Protein AF-A0A8D8AQ13-F1 (afdb_monomer)

pLDDT: mean 90.64, std 11.85, range [38.28, 98.12]

Nearest PDB structures (foldseek):
  4xbm-assembly2_B  TM=5.735E-01  e=4.507E-03  Homo sapiens
  5mwf-assembly5_E  TM=5.133E-01  e=6.148E-03  Homo sapiens
  7alt-assembly2_B  TM=6.343E-01  e=2.565E-02  Drosophila melanogaster
  5mvx-assembly1_A  TM=4.907E-01  e=6.542E-03  Homo sapiens
  7alt-assembly1_A  TM=6.259E-01  e=5.752E-02  Drosophila melanogaster

Organism: Culex pipiens (NCBI:txid7175)

Sequence (111 aa):
QECCEGFEKDSRGECRPVCEGGCVGGRCVAPNRCGCEEGFRLRGNRCVPVCDPDCIFGDCTGVGVCSCLPGYRNRTDTECEPVCDPPCKQGKCIAPNTCDCRHGFELAGNS

Secondary structure (DSSP, 8-state):
-PPPTTEEE-TTS-EEE--TT--BTSEEEETTEEE--TTEEEETTEEEE--SSPPBTEEEEETTEEEEPTTEEEEETTEEEE--SS--SSEEEEETTEEEE-TT-------

Mean predicted aligned error: 7.27 Å

Solvent-accessible surface area (backbone atoms only — not comparable to full-atom values): 6437 Å² total; per-residue (Å²): 139,82,60,60,93,52,34,44,66,46,101,85,66,49,69,39,44,41,36,84,92,46,36,47,76,40,39,54,75,36,56,68,32,72,40,50,55,92,57,37,41,78,57,89,53,30,38,41,48,41,37,84,67,65,39,40,62,29,45,54,78,33,64,56,34,44,44,48,37,92,51,33,38,81,73,47,68,40,35,32,40,46,41,37,84,76,64,54,89,65,36,46,57,78,36,56,68,36,61,52,46,50,94,90,54,77,81,82,76,81,126

Structure (mmCIF, N/CA/C/O backbone):
data_AF-A0A8D8AQ13-F1
#
_entry.id   AF-A0A8D8AQ13-F1
#
loop_
_atom_site.group_PDB
_atom_site.id
_atom_site.type_symbol
_atom_site.label_atom_id
_atom_site.label_alt_id
_atom_site.label_comp_id
_atom_site.label_asym_id
_atom_site.label_entity_id
_atom_site.label_seq_id
_atom_site.pdbx_PDB_ins_code
_atom_site.Cartn_x
_atom_site.Cartn_y
_atom_site.Cartn_z
_atom_site.occupancy
_atom_site.B_iso_or_equiv
_atom_site.auth_seq_id
_atom_site.auth_comp_id
_atom_site.auth_asym_id
_atom_site.auth_atom_id
_atom_site.pdbx_PDB_model_num
ATOM 1 N N . GLN A 1 1 ? -24.315 0.414 36.014 1.00 71.75 1 GLN A N 1
ATOM 2 C CA . GLN A 1 1 ? -23.595 1.320 35.096 1.00 71.75 1 GLN A CA 1
ATOM 3 C C . GLN A 1 1 ? -23.783 0.804 33.686 1.00 71.75 1 GLN A C 1
ATOM 5 O O . GLN A 1 1 ? -23.398 -0.334 33.424 1.00 71.75 1 GLN A O 1
ATOM 10 N N . GLU A 1 2 ? -24.454 1.584 32.852 1.00 87.50 2 GLU A N 1
ATOM 11 C CA . GLU A 1 2 ? -24.695 1.306 31.433 1.00 87.50 2 GLU A CA 1
ATOM 12 C C . GLU A 1 2 ? -23.687 2.106 30.598 1.00 87.50 2 GLU A C 1
ATOM 14 O O . GLU A 1 2 ? -23.198 3.138 31.065 1.00 87.50 2 GLU A O 1
ATOM 19 N N . CYS A 1 3 ? -23.314 1.598 29.424 1.00 93.88 3 CYS A N 1
ATOM 20 C CA . CYS A 1 3 ? -22.425 2.317 28.516 1.00 93.88 3 CYS A CA 1
ATOM 21 C C . CYS A 1 3 ? -23.218 3.325 27.681 1.00 93.88 3 CYS A C 1
ATOM 23 O O . CYS A 1 3 ? -24.381 3.093 27.371 1.00 93.88 3 CYS A O 1
ATOM 25 N N . CYS A 1 4 ? -22.583 4.439 27.315 1.00 94.50 4 CYS A N 1
ATOM 26 C CA . CYS A 1 4 ? -23.167 5.410 26.393 1.00 94.50 4 CYS A CA 1
ATOM 27 C C . CYS A 1 4 ? -23.380 4.799 24.997 1.00 94.50 4 CYS A C 1
ATOM 29 O O . CYS A 1 4 ? -22.767 3.789 24.650 1.00 94.50 4 CYS A O 1
ATOM 31 N N . GLU A 1 5 ? -24.199 5.454 24.175 1.00 94.12 5 GLU A N 1
ATOM 32 C CA . GLU A 1 5 ? -24.444 5.051 22.787 1.00 94.12 5 GLU A CA 1
ATOM 33 C C . GLU A 1 5 ? -23.135 4.852 22.001 1.00 94.12 5 GLU A C 1
ATOM 35 O O . GLU A 1 5 ? -22.226 5.686 22.050 1.00 94.12 5 GLU A O 1
ATOM 40 N N . GLY A 1 6 ? -23.034 3.726 21.288 1.00 93.94 6 GLY A N 1
ATOM 41 C CA . GLY A 1 6 ? -21.845 3.360 20.516 1.00 93.94 6 GLY A CA 1
ATOM 42 C C . GLY A 1 6 ? -20.695 2.766 21.338 1.00 93.94 6 GLY A C 1
ATOM 43 O O . GLY A 1 6 ? -19.597 2.597 20.804 1.00 93.94 6 GLY A O 1
ATOM 44 N N . PHE A 1 7 ? -20.918 2.448 22.617 1.00 96.31 7 PHE A N 1
ATOM 45 C CA . PHE A 1 7 ? -19.961 1.755 23.478 1.00 96.31 7 PHE A CA 1
ATOM 46 C C . PHE A 1 7 ? -20.544 0.447 24.016 1.00 96.31 7 PHE A C 1
ATOM 48 O O . PHE A 1 7 ? -21.707 0.381 24.406 1.00 96.31 7 PHE A O 1
ATOM 55 N N . GLU A 1 8 ? -19.699 -0.571 24.132 1.00 94.94 8 GLU A N 1
ATOM 56 C CA . GLU A 1 8 ? -20.045 -1.874 24.702 1.00 94.94 8 GLU A CA 1
ATOM 57 C C . GLU A 1 8 ? -19.075 -2.243 25.824 1.00 94.94 8 GLU A C 1
ATOM 59 O O . GLU A 1 8 ? -17.913 -1.829 25.826 1.00 94.94 8 GLU A O 1
ATOM 64 N N . LYS A 1 9 ? -19.551 -3.014 26.808 1.00 95.19 9 LYS A N 1
ATOM 65 C CA . LYS A 1 9 ? -18.684 -3.513 27.879 1.00 95.19 9 LYS A CA 1
ATOM 66 C C . LYS A 1 9 ? -17.781 -4.618 27.357 1.00 95.19 9 LYS A C 1
ATOM 68 O O . LYS A 1 9 ? -18.270 -5.621 26.845 1.00 95.19 9 LYS A O 1
ATOM 73 N N . ASP A 1 10 ? -16.480 -4.462 27.565 1.00 91.56 10 ASP A N 1
ATOM 74 C CA . ASP A 1 10 ? -15.522 -5.541 27.350 1.00 91.56 10 ASP A CA 1
ATOM 75 C C . ASP A 1 10 ? -15.580 -6.59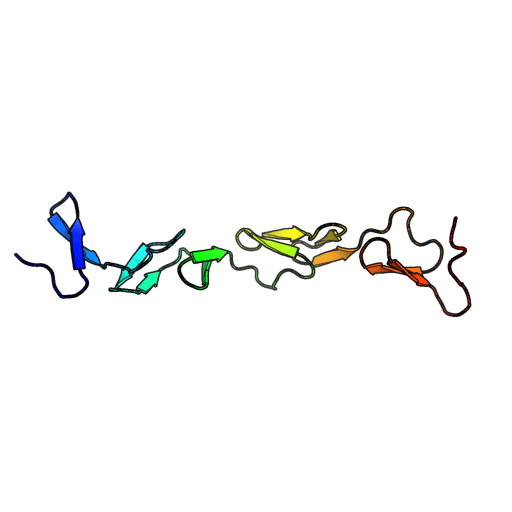1 28.480 1.00 91.56 10 ASP A C 1
ATOM 77 O O . ASP A 1 10 ? -16.342 -6.478 29.445 1.00 91.56 10 ASP A O 1
ATOM 81 N N . SER A 1 11 ? -14.752 -7.635 28.381 1.00 92.25 11 SER A N 1
ATOM 82 C CA . SER A 1 11 ? -14.670 -8.714 29.378 1.00 92.25 11 SER A CA 1
ATOM 83 C C . SER A 1 11 ? -14.227 -8.256 30.774 1.00 92.25 11 SER A C 1
ATOM 85 O O . SER A 1 11 ? -14.388 -9.004 31.737 1.00 92.25 11 SER A O 1
ATOM 87 N N . ARG A 1 12 ? -13.693 -7.036 30.907 1.00 93.94 12 ARG A N 1
ATOM 88 C CA . ARG A 1 12 ? -13.319 -6.410 32.185 1.00 93.94 12 ARG A CA 1
ATOM 89 C C . ARG A 1 12 ? -14.403 -5.460 32.699 1.00 93.94 12 ARG A C 1
ATOM 91 O O . ARG A 1 12 ? -14.240 -4.866 33.761 1.00 93.94 12 ARG A O 1
ATOM 98 N N . GLY A 1 13 ? -15.511 -5.327 31.970 1.00 92.56 13 GLY A N 1
ATOM 99 C CA . GLY A 1 13 ? -16.612 -4.432 32.301 1.00 92.56 13 GLY A CA 1
ATOM 100 C C . GLY A 1 13 ? -16.360 -2.969 31.931 1.00 92.56 13 GLY A C 1
ATOM 101 O O . GLY A 1 13 ? -17.148 -2.115 32.343 1.00 92.56 13 GLY A O 1
ATOM 102 N N . GLU A 1 14 ? -15.305 -2.666 31.168 1.00 94.44 14 GLU A N 1
ATOM 103 C CA . GLU A 1 14 ? -15.008 -1.310 30.701 1.00 94.44 14 GLU A CA 1
ATOM 104 C C . GLU A 1 14 ? -15.817 -0.986 29.439 1.00 94.44 14 GLU A C 1
ATOM 106 O O . GLU A 1 14 ? -15.873 -1.792 28.513 1.00 94.44 14 GLU A O 1
ATOM 111 N N . CYS A 1 15 ? -16.400 0.213 29.361 1.00 95.25 15 CYS A N 1
ATOM 112 C CA . CYS A 1 15 ? -17.076 0.673 28.147 1.00 95.25 15 CYS A CA 1
ATOM 113 C C . CYS A 1 15 ? -16.046 1.029 27.066 1.00 95.25 15 CYS A C 1
ATOM 115 O O . CYS A 1 15 ? -15.312 2.014 27.193 1.00 95.25 15 CYS A O 1
ATOM 117 N N . ARG A 1 16 ? -15.995 0.238 25.994 1.00 95.38 16 ARG A N 1
ATOM 118 C CA . ARG A 1 16 ? -15.115 0.430 24.834 1.00 95.38 16 ARG A CA 1
ATOM 119 C C . ARG A 1 16 ? -15.939 0.881 23.624 1.00 95.38 16 ARG A C 1
ATOM 121 O O . ARG A 1 16 ? -17.062 0.413 23.464 1.00 95.38 16 ARG A O 1
ATOM 128 N N . PRO A 1 17 ? -15.415 1.784 22.777 1.00 96.56 17 PRO A N 1
ATOM 129 C CA . PRO A 1 17 ? -16.121 2.213 21.576 1.00 96.56 17 PRO A CA 1
ATOM 130 C C . PRO A 1 17 ? -16.258 1.058 20.579 1.00 96.56 17 PRO A C 1
ATOM 132 O O . PRO A 1 17 ? -15.320 0.280 20.392 1.00 96.56 17 PRO A O 1
ATOM 135 N N . VAL A 1 18 ? -17.402 0.998 19.907 1.00 95.88 18 VAL A N 1
ATOM 136 C CA . VAL A 1 18 ? -17.717 0.009 18.873 1.00 95.88 18 VAL A CA 1
ATOM 137 C C . VAL A 1 18 ? -17.469 0.611 17.492 1.00 95.88 18 VAL A C 1
ATOM 139 O O . VAL A 1 18 ? -17.819 1.764 17.248 1.00 95.88 18 VAL A O 1
ATOM 142 N N . CYS A 1 19 ? -16.879 -0.160 16.577 1.00 95.31 19 CYS A N 1
ATOM 143 C CA . CYS A 1 19 ? -16.821 0.193 15.158 1.00 95.31 19 CYS A CA 1
ATOM 144 C C . CYS A 1 19 ? -17.473 -0.906 14.331 1.00 95.31 19 CYS A C 1
ATOM 146 O O . CYS A 1 19 ? -16.998 -2.046 14.321 1.00 95.31 19 CYS A O 1
ATOM 148 N N . GLU A 1 20 ? -18.526 -0.553 13.605 1.00 91.81 20 GLU A N 1
ATOM 149 C CA . GLU A 1 20 ? -19.168 -1.444 12.647 1.00 91.81 20 GLU A CA 1
ATOM 150 C C . GLU A 1 20 ? -18.173 -1.849 11.551 1.00 91.81 20 GLU A C 1
ATOM 152 O O . GLU A 1 20 ? -17.470 -1.020 10.975 1.00 91.81 20 GLU A O 1
ATOM 157 N N . GLY A 1 21 ? -18.052 -3.154 11.300 1.00 89.81 21 GLY A N 1
ATOM 158 C CA . GLY A 1 21 ? -17.053 -3.695 10.370 1.00 89.81 21 GLY A CA 1
ATOM 159 C C . GLY A 1 21 ? -15.611 -3.728 10.905 1.00 89.81 21 GLY A C 1
ATOM 160 O O . GLY A 1 21 ? -14.716 -4.179 10.186 1.00 89.81 21 GLY A O 1
ATOM 161 N N . GLY A 1 22 ? -15.380 -3.306 12.155 1.00 93.62 22 GLY A N 1
ATOM 162 C CA . GLY A 1 22 ? -14.085 -3.359 12.839 1.00 93.62 22 GLY A CA 1
ATOM 163 C C . GLY A 1 22 ? -13.014 -2.420 12.268 1.00 93.62 22 GLY A C 1
ATOM 164 O O . GLY A 1 22 ? -13.238 -1.705 11.299 1.00 93.62 22 GLY A O 1
ATOM 165 N N . CYS A 1 23 ? -11.823 -2.435 12.873 1.00 95.81 23 CYS A N 1
ATOM 166 C CA . CYS A 1 23 ? -10.653 -1.671 12.421 1.00 95.81 23 CYS A CA 1
ATOM 167 C C . CYS A 1 23 ? -9.486 -2.625 12.147 1.00 95.81 23 CYS A C 1
ATOM 169 O O . CYS A 1 23 ? -8.806 -3.070 13.071 1.00 95.81 23 CYS A O 1
ATOM 171 N N . VAL A 1 24 ? -9.240 -2.964 10.885 1.00 95.94 24 VAL A N 1
ATOM 172 C CA . VAL A 1 24 ? -8.183 -3.914 10.524 1.00 95.94 24 VAL A CA 1
ATOM 173 C C . VAL A 1 24 ? -6.814 -3.249 10.651 1.00 95.94 24 VAL A C 1
ATOM 175 O O . VAL A 1 24 ? -6.521 -2.290 9.940 1.00 95.94 24 VAL A O 1
ATOM 178 N N . GLY A 1 25 ? -5.963 -3.766 11.540 1.00 94.81 25 GLY A N 1
ATOM 179 C CA . GLY A 1 25 ? -4.646 -3.177 11.819 1.00 94.81 25 GLY A CA 1
ATOM 180 C C . GLY A 1 25 ? -4.710 -1.866 12.611 1.00 94.81 25 GLY A C 1
ATOM 181 O O . GLY A 1 25 ? -3.755 -1.099 12.598 1.00 94.81 25 GLY A O 1
ATOM 182 N N . GLY A 1 26 ? -5.837 -1.584 13.268 1.00 95.62 26 GLY A N 1
ATOM 183 C CA . GLY A 1 26 ? -6.021 -0.400 14.103 1.00 95.62 26 GLY A CA 1
ATOM 184 C C . GLY A 1 26 ? -6.931 -0.685 15.291 1.00 95.62 26 GLY A C 1
ATOM 185 O O . GLY A 1 26 ? -7.239 -1.836 15.599 1.00 95.62 26 GLY A O 1
ATOM 186 N N . ARG A 1 27 ? -7.392 0.374 15.960 1.00 95.44 27 ARG A N 1
ATOM 187 C CA . ARG A 1 27 ? -8.316 0.274 17.103 1.00 95.44 27 ARG A CA 1
ATOM 188 C C . ARG A 1 27 ? -9.443 1.291 17.014 1.00 95.44 27 ARG A C 1
ATOM 190 O O . ARG A 1 27 ? -9.250 2.377 16.475 1.00 95.44 27 ARG A O 1
ATOM 197 N N . CYS A 1 28 ? -10.588 0.981 17.609 1.00 95.88 28 CYS A N 1
ATOM 198 C CA . CYS A 1 28 ? -11.648 1.966 17.803 1.00 95.88 28 CYS A CA 1
ATOM 199 C C . CYS A 1 28 ? -11.199 3.019 18.817 1.00 95.88 28 CYS A C 1
ATOM 201 O O . CYS A 1 28 ? -10.879 2.693 19.961 1.00 95.88 28 CYS A O 1
ATOM 203 N N . VAL A 1 29 ? -11.153 4.281 18.392 1.00 95.25 29 VAL A N 1
ATOM 204 C CA . VAL A 1 29 ? -10.812 5.424 19.260 1.00 95.25 29 VAL A CA 1
ATOM 205 C C . VAL A 1 29 ? -12.041 6.249 19.635 1.00 95.25 29 VAL A C 1
ATOM 207 O O . VAL A 1 29 ? -12.000 7.006 20.599 1.00 95.25 29 VAL A O 1
ATOM 210 N N . ALA A 1 30 ? -13.131 6.090 18.886 1.00 95.25 30 ALA A N 1
ATOM 211 C CA . ALA A 1 30 ? -14.472 6.571 19.197 1.00 95.25 30 ALA A CA 1
ATOM 212 C C . ALA A 1 30 ? -15.492 5.690 18.443 1.00 95.25 30 ALA A C 1
ATOM 214 O O . ALA A 1 30 ? -15.069 4.927 17.565 1.00 95.25 30 ALA A O 1
ATOM 215 N N . PRO A 1 31 ? -16.799 5.764 18.760 1.00 95.44 31 PRO A N 1
ATOM 216 C CA . PRO A 1 31 ? -17.819 5.027 18.021 1.00 95.44 31 PRO A CA 1
ATOM 217 C C . PRO A 1 31 ? -17.680 5.246 16.512 1.00 95.44 31 PRO A C 1
ATOM 219 O O . PRO A 1 31 ? -17.583 6.386 16.054 1.00 95.44 31 PRO A O 1
ATOM 222 N N . ASN A 1 32 ? -17.598 4.151 15.757 1.00 94.25 32 ASN A N 1
ATOM 223 C CA . ASN A 1 32 ? -17.410 4.129 14.304 1.00 94.25 32 ASN A CA 1
ATOM 224 C C . ASN A 1 32 ? -16.199 4.927 13.783 1.00 94.25 32 ASN A C 1
ATOM 226 O O . ASN A 1 32 ? -16.159 5.333 12.622 1.00 94.25 32 ASN A O 1
ATOM 230 N N . ARG A 1 33 ? -15.172 5.127 14.619 1.00 95.06 33 ARG A N 1
ATOM 231 C CA . ARG A 1 33 ? -13.942 5.835 14.250 1.00 95.06 33 ARG A CA 1
ATOM 232 C C . ARG A 1 33 ? -12.707 5.018 14.610 1.00 95.06 33 ARG A C 1
ATOM 234 O O . ARG A 1 33 ? -12.358 4.857 15.783 1.00 95.06 33 ARG A O 1
ATOM 241 N N . CYS A 1 34 ? -12.002 4.576 13.574 1.00 96.31 34 CYS A N 1
ATOM 242 C CA . CYS A 1 34 ? -10.723 3.892 13.701 1.00 96.31 34 CYS A CA 1
ATOM 243 C C . CYS A 1 34 ? -9.569 4.877 13.921 1.00 96.31 34 CYS A C 1
ATOM 245 O O . CYS A 1 34 ? -9.506 5.942 13.307 1.00 96.31 34 CYS A O 1
ATOM 247 N N . GLY A 1 35 ? -8.635 4.491 14.783 1.00 96.44 35 GLY A N 1
ATOM 248 C CA . GLY A 1 35 ? -7.315 5.089 14.915 1.00 96.44 35 GLY A CA 1
ATOM 249 C C . GLY A 1 35 ? -6.247 4.100 14.461 1.00 96.44 35 GLY A C 1
ATOM 250 O O . GLY A 1 35 ? -6.323 2.912 14.786 1.00 96.44 35 GLY A O 1
ATOM 251 N N . CYS A 1 36 ? -5.267 4.614 13.724 1.00 97.50 36 CYS A N 1
ATOM 252 C CA . CYS A 1 36 ? -4.097 3.875 13.264 1.00 97.50 36 CYS A CA 1
ATOM 253 C C . CYS A 1 36 ? -2.867 4.248 14.094 1.00 97.50 36 CYS A C 1
ATOM 255 O O . CYS A 1 36 ? -2.839 5.304 14.729 1.00 97.50 36 CYS A O 1
ATOM 257 N N . GLU A 1 37 ? -1.875 3.363 14.102 1.00 95.88 37 GLU A N 1
ATOM 258 C CA . GLU A 1 37 ? -0.568 3.644 14.696 1.00 95.88 37 GLU A CA 1
ATOM 259 C C . GLU A 1 37 ? 0.210 4.682 13.874 1.00 95.88 37 GLU A C 1
ATOM 261 O O . GLU A 1 37 ? -0.152 5.009 12.740 1.00 95.88 37 GLU A O 1
ATOM 266 N N . GLU A 1 38 ? 1.275 5.224 14.462 1.00 95.69 38 GLU A N 1
ATOM 267 C CA . GLU A 1 38 ? 2.155 6.169 13.778 1.00 95.69 38 GLU A CA 1
ATOM 268 C C . GLU A 1 38 ? 2.758 5.537 12.513 1.00 95.69 38 GLU A C 1
ATOM 270 O O . GLU A 1 38 ? 3.140 4.369 12.505 1.00 95.69 38 GLU A O 1
ATOM 275 N N . GLY A 1 39 ? 2.801 6.300 11.419 1.00 95.81 39 GLY A N 1
ATOM 276 C CA . GLY A 1 39 ? 3.220 5.794 10.109 1.00 95.81 39 GLY A CA 1
ATOM 277 C C . GLY A 1 39 ? 2.135 5.029 9.340 1.00 95.81 39 GLY A C 1
ATOM 278 O O . GLY A 1 39 ? 2.396 4.584 8.226 1.00 95.81 39 GLY A O 1
ATOM 279 N N . PHE A 1 40 ? 0.913 4.903 9.871 1.00 97.38 40 PHE A N 1
ATOM 280 C CA . PHE A 1 40 ? -0.225 4.291 9.179 1.00 97.38 40 PHE A CA 1
ATOM 281 C C . PHE A 1 40 ? -1.370 5.287 8.978 1.00 97.38 40 PHE A C 1
ATOM 283 O O . PHE A 1 40 ? -1.625 6.165 9.802 1.00 97.38 40 PHE A O 1
ATOM 290 N N . ARG A 1 41 ? -2.120 5.113 7.888 1.00 95.19 41 ARG A N 1
ATOM 291 C CA . ARG A 1 41 ? -3.329 5.889 7.585 1.00 95.19 41 ARG A CA 1
ATOM 292 C C . ARG A 1 41 ? -4.534 4.986 7.387 1.00 95.19 41 ARG A C 1
ATOM 294 O O . ARG A 1 41 ? -4.410 3.851 6.935 1.00 95.19 41 ARG A O 1
ATOM 301 N N . LEU A 1 42 ? -5.716 5.510 7.688 1.00 94.81 42 LEU A N 1
ATOM 302 C CA . LEU A 1 42 ? -6.963 4.786 7.483 1.00 94.81 42 LEU A CA 1
ATOM 303 C C . LEU A 1 42 ? -7.351 4.799 5.996 1.00 94.81 42 LEU A C 1
ATOM 305 O O . LEU A 1 42 ? -7.475 5.861 5.387 1.00 94.81 42 LEU A O 1
ATOM 309 N N . ARG A 1 43 ? -7.579 3.618 5.419 1.00 93.81 43 ARG A N 1
ATOM 310 C CA . ARG A 1 43 ? -8.141 3.414 4.079 1.00 93.81 43 ARG A CA 1
ATOM 311 C C . ARG A 1 43 ? -9.328 2.457 4.193 1.00 93.81 43 ARG A C 1
ATOM 313 O O . ARG A 1 43 ? -9.154 1.250 4.352 1.00 93.81 43 ARG A O 1
ATOM 320 N N . GLY A 1 44 ? -10.543 3.004 4.146 1.00 91.94 44 GLY A N 1
ATOM 321 C CA . GLY A 1 44 ? -11.756 2.259 4.498 1.00 91.94 44 GLY A CA 1
ATOM 322 C C . GLY A 1 44 ? -11.769 1.941 5.993 1.00 91.94 44 GLY A C 1
ATOM 323 O O . GLY A 1 44 ? -11.688 2.851 6.811 1.00 91.94 44 GLY A O 1
ATOM 324 N N . ASN A 1 45 ? -11.811 0.659 6.349 1.00 91.69 45 ASN A N 1
ATOM 325 C CA . ASN A 1 45 ? -11.713 0.184 7.732 1.00 91.69 45 ASN A CA 1
ATOM 326 C C . ASN A 1 45 ? -10.325 -0.386 8.083 1.00 91.69 45 ASN A C 1
ATOM 328 O O . ASN A 1 45 ? -10.168 -1.027 9.119 1.00 91.69 45 ASN A O 1
ATOM 332 N N . ARG A 1 46 ? -9.321 -0.202 7.215 1.00 94.88 46 ARG A N 1
ATOM 333 C CA . ARG A 1 46 ? -7.979 -0.771 7.375 1.00 94.88 46 ARG A CA 1
ATOM 334 C C . ARG A 1 46 ? -6.929 0.316 7.546 1.00 94.88 46 ARG A C 1
ATOM 336 O O . ARG A 1 46 ? -6.884 1.264 6.767 1.00 94.88 46 ARG A O 1
ATOM 343 N N . CYS A 1 47 ? -6.044 0.136 8.512 1.00 96.62 47 CYS A N 1
ATOM 344 C CA . CYS A 1 47 ? -4.821 0.914 8.618 1.00 96.62 47 CYS A CA 1
ATOM 345 C C . CYS A 1 47 ? -3.785 0.364 7.635 1.00 96.62 47 CYS A C 1
ATOM 347 O O . CYS A 1 47 ? -3.425 -0.812 7.689 1.00 96.62 47 CYS A O 1
ATOM 349 N N . VAL A 1 48 ? -3.352 1.206 6.702 1.00 95.94 48 VAL A N 1
ATOM 350 C CA . VAL A 1 48 ? -2.339 0.888 5.687 1.00 95.94 48 VAL A CA 1
ATOM 351 C C . VAL A 1 48 ? -1.086 1.726 5.940 1.00 95.94 48 VAL A C 1
ATOM 353 O O . VAL A 1 48 ? -1.225 2.860 6.408 1.00 95.94 48 VAL A O 1
ATOM 356 N N . PRO A 1 49 ? 0.121 1.197 5.676 1.00 96.62 49 PRO A N 1
ATOM 357 C CA . PRO A 1 49 ? 1.351 1.949 5.886 1.00 96.62 49 PRO A CA 1
ATOM 358 C C . PRO A 1 49 ? 1.388 3.195 4.997 1.00 96.62 49 PRO A C 1
ATOM 360 O O . PRO A 1 49 ? 0.769 3.252 3.928 1.00 96.62 49 PRO A O 1
ATOM 363 N N . VAL A 1 50 ? 2.106 4.205 5.467 1.00 95.94 50 VAL A N 1
ATOM 364 C CA . VAL A 1 50 ? 2.385 5.436 4.736 1.00 95.94 50 VAL A CA 1
ATOM 365 C C . VAL A 1 50 ? 3.808 5.362 4.193 1.00 95.94 50 VAL A C 1
ATOM 367 O O . VAL A 1 50 ? 4.747 5.039 4.919 1.00 95.94 50 VAL A O 1
ATOM 370 N N . CYS A 1 51 ? 3.949 5.677 2.912 1.00 94.81 51 CYS A N 1
ATOM 371 C CA . CYS A 1 51 ? 5.224 5.907 2.256 1.00 94.81 51 CYS A CA 1
ATOM 372 C C . CYS A 1 51 ? 5.234 7.371 1.816 1.00 94.81 51 CYS A C 1
ATOM 374 O O . CYS A 1 51 ? 4.261 7.828 1.218 1.00 94.81 51 CYS A O 1
ATOM 376 N N . ASP A 1 52 ? 6.287 8.100 2.175 1.00 92.50 52 ASP A N 1
ATOM 377 C CA . ASP A 1 52 ? 6.482 9.492 1.780 1.00 92.50 52 ASP A CA 1
ATOM 378 C C . ASP A 1 52 ? 7.927 9.670 1.276 1.00 92.50 52 ASP A C 1
ATOM 380 O O . ASP A 1 52 ? 8.863 9.552 2.073 1.00 92.50 52 ASP A O 1
ATOM 384 N N . PRO A 1 53 ? 8.140 9.884 -0.036 1.00 92.50 53 PRO A N 1
ATOM 385 C CA . PRO A 1 53 ? 7.116 9.979 -1.083 1.00 92.50 53 PRO A CA 1
ATOM 386 C C . PRO A 1 53 ? 6.393 8.643 -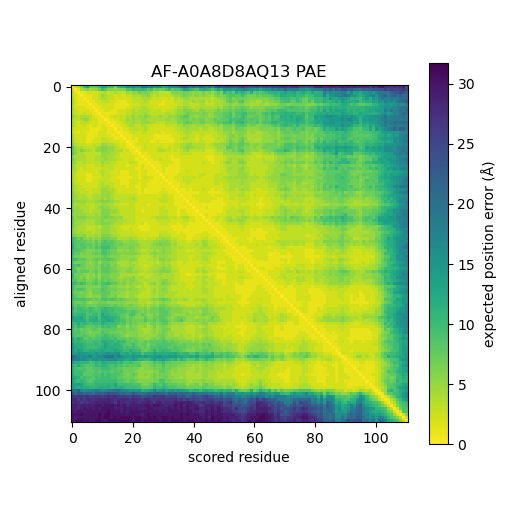1.354 1.00 92.50 53 PRO A C 1
ATOM 388 O O . PRO A 1 53 ? 6.865 7.570 -0.969 1.00 92.50 53 PRO A O 1
ATOM 391 N N . ASP A 1 54 ? 5.247 8.711 -2.041 1.00 94.00 54 ASP A N 1
ATOM 392 C CA . ASP A 1 54 ? 4.519 7.524 -2.507 1.00 94.00 54 ASP A CA 1
ATOM 393 C C . ASP A 1 54 ? 5.410 6.633 -3.401 1.00 94.00 54 ASP A C 1
ATOM 395 O O . ASP A 1 54 ? 6.236 7.123 -4.175 1.00 94.00 54 ASP A O 1
ATOM 399 N N . CYS A 1 55 ? 5.204 5.314 -3.330 1.00 95.75 55 CYS A N 1
ATOM 400 C CA . CYS A 1 55 ? 5.947 4.338 -4.126 1.00 95.75 55 CYS A CA 1
ATOM 401 C C . CYS A 1 55 ? 5.644 4.475 -5.629 1.00 95.75 55 CYS A C 1
ATOM 403 O O . CYS A 1 55 ? 4.506 4.286 -6.066 1.00 95.75 55 CYS A O 1
ATOM 405 N N . ILE A 1 56 ? 6.667 4.723 -6.445 1.00 96.50 56 ILE A N 1
ATOM 406 C CA . ILE A 1 56 ? 6.542 4.779 -7.907 1.00 96.50 56 ILE A CA 1
ATOM 407 C C . ILE A 1 56 ? 6.753 3.371 -8.481 1.00 96.50 56 ILE A C 1
ATOM 409 O O . ILE A 1 56 ? 7.820 2.783 -8.311 1.00 96.50 56 ILE A O 1
ATOM 413 N N . PHE A 1 57 ? 5.740 2.836 -9.174 1.00 97.19 57 PHE A N 1
ATOM 414 C CA . PHE A 1 57 ? 5.699 1.452 -9.688 1.00 97.19 57 PHE A CA 1
ATOM 415 C C . PHE A 1 57 ? 5.935 0.373 -8.613 1.00 97.19 57 PHE A C 1
ATOM 417 O O . PHE A 1 57 ? 6.521 -0.682 -8.873 1.00 97.19 57 PHE A O 1
ATOM 424 N N . GLY A 1 58 ? 5.443 0.630 -7.404 1.00 96.81 58 GLY A N 1
ATOM 425 C CA . GLY A 1 58 ? 5.475 -0.302 -6.286 1.00 96.81 58 GLY A CA 1
ATOM 426 C C . GLY A 1 58 ? 4.302 -0.090 -5.337 1.00 96.81 58 GLY A C 1
ATOM 427 O O . GLY A 1 58 ? 3.606 0.922 -5.402 1.00 96.81 58 GLY A O 1
ATOM 428 N N . ASP A 1 59 ? 4.108 -1.048 -4.442 1.00 96.06 59 ASP A N 1
ATOM 429 C CA . ASP A 1 59 ? 3.150 -0.983 -3.348 1.00 96.06 59 ASP A CA 1
ATOM 430 C C . ASP A 1 59 ? 3.861 -0.642 -2.037 1.00 96.06 59 ASP A C 1
ATOM 432 O O . ASP A 1 59 ? 4.928 -1.176 -1.727 1.00 96.06 59 ASP A O 1
ATOM 436 N N . CYS A 1 60 ? 3.243 0.220 -1.230 1.00 95.56 60 CYS A N 1
ATOM 437 C CA . CYS A 1 60 ? 3.712 0.504 0.123 1.00 95.56 60 CYS A CA 1
ATOM 438 C C . CYS A 1 60 ? 3.361 -0.683 1.031 1.00 95.56 60 CYS A C 1
ATOM 440 O O . CYS A 1 60 ? 2.207 -0.854 1.434 1.00 95.56 60 CYS A O 1
ATOM 442 N N . THR A 1 61 ? 4.344 -1.538 1.316 1.00 93.75 61 THR A N 1
ATOM 443 C CA . THR A 1 61 ? 4.163 -2.767 2.113 1.00 93.75 61 THR A CA 1
ATOM 444 C C . THR A 1 61 ? 4.595 -2.607 3.568 1.00 93.75 61 THR A C 1
ATOM 446 O O . THR A 1 61 ? 4.254 -3.436 4.408 1.00 93.75 61 THR A O 1
ATOM 449 N N . GLY A 1 62 ? 5.314 -1.530 3.878 1.00 92.12 62 GLY A N 1
ATOM 450 C CA . GLY A 1 62 ? 5.689 -1.117 5.227 1.00 92.12 62 GLY A CA 1
ATOM 451 C C . GLY A 1 62 ? 5.884 0.396 5.275 1.00 92.12 62 GLY A C 1
ATOM 452 O O . GLY A 1 62 ? 5.884 1.048 4.235 1.00 92.12 62 GLY A O 1
ATOM 453 N N . VAL A 1 63 ? 6.020 0.967 6.472 1.00 93.19 63 VAL A N 1
ATOM 454 C CA . VAL A 1 63 ? 6.229 2.417 6.628 1.00 93.19 63 VAL A CA 1
ATOM 455 C C . VAL A 1 63 ? 7.526 2.816 5.924 1.00 93.19 63 VAL A C 1
ATOM 457 O O . VAL A 1 63 ? 8.595 2.351 6.310 1.00 93.19 63 VAL A O 1
ATOM 460 N N . GLY A 1 64 ? 7.418 3.622 4.866 1.00 90.44 64 GLY A N 1
ATOM 461 C CA . GLY A 1 64 ? 8.551 3.993 4.009 1.00 90.44 64 GLY A CA 1
ATOM 462 C C . GLY A 1 64 ? 9.189 2.839 3.220 1.00 90.44 64 GLY A C 1
ATOM 463 O O . GLY A 1 64 ? 10.281 3.015 2.691 1.00 90.44 64 GLY A O 1
ATOM 464 N N . VAL A 1 65 ? 8.548 1.665 3.141 1.00 91.06 65 VAL A N 1
ATOM 465 C CA . VAL A 1 65 ? 9.082 0.480 2.450 1.00 91.06 65 VAL A CA 1
ATOM 466 C C . VAL A 1 65 ? 8.213 0.133 1.247 1.00 91.06 65 VAL A C 1
ATOM 468 O O . VAL A 1 65 ? 7.054 -0.270 1.404 1.00 91.06 65 VAL A O 1
ATOM 471 N N . CYS A 1 66 ? 8.807 0.213 0.056 1.00 94.88 66 CYS A N 1
ATOM 472 C CA . CYS A 1 66 ? 8.151 -0.126 -1.201 1.00 94.88 66 CYS A CA 1
ATOM 473 C C . CYS A 1 66 ? 8.532 -1.525 -1.699 1.00 94.88 66 CYS A C 1
ATOM 475 O O . CYS A 1 66 ? 9.708 -1.885 -1.789 1.00 94.88 66 CYS A O 1
ATOM 477 N N . SER A 1 67 ? 7.523 -2.299 -2.090 1.00 96.31 67 SER A N 1
ATOM 478 C CA . SER A 1 67 ? 7.688 -3.541 -2.841 1.00 96.31 67 SER A CA 1
ATOM 479 C C . SER A 1 67 ? 7.365 -3.279 -4.307 1.00 96.31 67 SER A C 1
ATOM 481 O O . SER A 1 67 ? 6.284 -2.790 -4.625 1.00 96.31 67 SER A O 1
ATOM 483 N N . CYS A 1 68 ? 8.305 -3.554 -5.210 1.00 97.56 68 CYS A N 1
ATOM 484 C CA . CYS A 1 68 ? 8.118 -3.261 -6.628 1.00 97.56 68 CYS A CA 1
ATOM 485 C C . CYS A 1 68 ? 7.074 -4.171 -7.278 1.00 97.56 68 CYS A C 1
ATOM 487 O O . CYS A 1 68 ? 6.992 -5.362 -6.970 1.00 97.56 68 CYS A O 1
ATOM 489 N N . LEU A 1 69 ? 6.310 -3.611 -8.219 1.00 97.75 69 LEU A N 1
ATOM 490 C CA . LEU A 1 69 ? 5.347 -4.372 -9.011 1.00 97.75 69 LEU A CA 1
ATOM 491 C C . LEU A 1 69 ? 6.047 -5.471 -9.837 1.00 97.75 69 LEU A C 1
ATOM 493 O O . LEU A 1 69 ? 7.238 -5.359 -10.144 1.00 97.75 69 LEU A O 1
ATOM 497 N N . PRO A 1 70 ? 5.325 -6.527 -10.259 1.00 97.56 70 PRO A N 1
ATOM 498 C CA . PRO A 1 70 ? 5.894 -7.567 -11.110 1.00 97.56 70 PRO A CA 1
ATOM 499 C C . PRO A 1 70 ? 6.551 -6.997 -12.374 1.00 97.56 70 PRO A C 1
ATOM 501 O O . PRO A 1 70 ? 5.958 -6.191 -13.090 1.00 97.56 70 PRO A O 1
ATOM 504 N N . GLY A 1 71 ? 7.783 -7.429 -12.653 1.00 97.38 71 GLY A N 1
ATOM 505 C CA . GLY A 1 71 ? 8.573 -6.920 -13.777 1.00 97.38 71 GLY A CA 1
ATOM 506 C C . GLY A 1 71 ? 9.292 -5.596 -13.503 1.00 97.38 71 GLY A C 1
ATOM 507 O O . GLY A 1 71 ? 9.926 -5.066 -14.411 1.00 97.38 71 GLY A O 1
ATOM 508 N N . TYR A 1 72 ? 9.235 -5.077 -12.276 1.00 98.12 72 TYR A N 1
ATOM 509 C CA . TYR A 1 72 ? 10.016 -3.932 -11.819 1.00 98.12 72 TYR A CA 1
ATOM 510 C C . TYR A 1 72 ? 11.017 -4.358 -10.741 1.00 98.12 72 TYR A C 1
ATOM 512 O O . TYR A 1 72 ? 10.842 -5.373 -10.064 1.00 98.12 72 TYR A O 1
ATOM 520 N N . ARG A 1 73 ? 12.078 -3.570 -10.565 1.00 96.00 73 ARG A N 1
ATOM 521 C CA . ARG A 1 73 ? 13.076 -3.745 -9.502 1.00 96.00 73 ARG A CA 1
ATOM 522 C C . ARG A 1 73 ? 13.357 -2.428 -8.801 1.00 96.00 73 ARG A C 1
ATOM 524 O O . ARG A 1 73 ? 13.125 -1.361 -9.361 1.00 96.00 73 ARG A O 1
ATOM 531 N N . ASN A 1 74 ? 13.884 -2.517 -7.587 1.00 95.19 74 ASN A N 1
ATOM 532 C CA . ASN A 1 74 ? 14.171 -1.344 -6.778 1.00 95.19 74 ASN A CA 1
ATOM 533 C C . ASN A 1 74 ? 15.274 -0.495 -7.436 1.00 95.19 74 ASN A C 1
ATOM 535 O O . ASN A 1 74 ? 16.346 -1.010 -7.765 1.00 95.19 74 ASN A O 1
ATOM 539 N N . ARG A 1 75 ? 14.977 0.787 -7.656 1.00 94.00 75 ARG A N 1
ATOM 540 C CA . ARG A 1 75 ? 15.931 1.816 -8.088 1.00 94.00 75 ARG A CA 1
ATOM 541 C C . ARG A 1 75 ? 16.339 2.684 -6.896 1.00 94.00 75 ARG A C 1
ATOM 543 O O . ARG A 1 75 ? 17.512 3.025 -6.763 1.00 94.00 75 ARG A O 1
ATOM 550 N N . THR A 1 76 ? 15.370 3.032 -6.054 1.00 90.38 76 THR A N 1
ATOM 551 C CA . THR A 1 76 ? 15.534 3.687 -4.750 1.00 90.38 76 THR A CA 1
ATOM 552 C C . THR A 1 76 ? 14.519 3.098 -3.766 1.00 90.38 76 THR A C 1
ATOM 554 O O . THR A 1 76 ? 13.616 2.366 -4.172 1.00 90.38 76 THR A O 1
ATOM 557 N N . ASP A 1 77 ? 14.590 3.473 -2.487 1.00 86.12 77 ASP A N 1
ATOM 558 C CA . ASP A 1 77 ? 13.637 3.011 -1.464 1.00 86.12 77 ASP A CA 1
ATOM 559 C C . ASP A 1 77 ? 12.161 3.255 -1.838 1.00 86.12 77 ASP A C 1
ATOM 561 O O . ASP A 1 77 ? 11.291 2.495 -1.413 1.00 86.12 77 ASP A O 1
ATOM 565 N N . THR A 1 78 ? 11.882 4.267 -2.671 1.00 89.00 78 THR A N 1
ATOM 566 C CA . THR A 1 78 ? 10.528 4.656 -3.101 1.00 89.00 78 THR A CA 1
ATOM 567 C C . THR A 1 78 ? 10.288 4.616 -4.609 1.00 89.00 78 THR A C 1
ATOM 569 O O . THR A 1 78 ? 9.180 4.901 -5.064 1.00 89.00 78 THR A O 1
ATOM 572 N N . GLU A 1 79 ? 11.280 4.227 -5.408 1.00 93.38 79 GLU A N 1
ATOM 573 C CA . GLU A 1 79 ? 11.169 4.183 -6.865 1.00 93.38 79 GLU A CA 1
ATOM 574 C C . GLU A 1 79 ? 11.583 2.820 -7.410 1.00 93.38 79 GLU A C 1
ATOM 576 O O . GLU A 1 79 ? 12.673 2.314 -7.134 1.00 93.38 79 GLU A O 1
ATOM 581 N N . CYS A 1 80 ? 10.724 2.252 -8.249 1.00 96.69 80 CYS A N 1
ATOM 582 C CA . CYS A 1 80 ? 10.989 1.020 -8.967 1.00 96.69 80 CYS A CA 1
ATOM 583 C C . CYS A 1 80 ? 11.158 1.294 -10.465 1.00 96.69 80 CYS A C 1
ATOM 585 O O . CYS A 1 80 ? 10.375 2.021 -11.076 1.00 96.69 80 CYS A O 1
ATOM 587 N N . GLU A 1 81 ? 12.170 0.683 -11.078 1.00 96.62 81 GLU A N 1
ATOM 588 C CA . GLU A 1 81 ? 12.418 0.763 -12.519 1.00 96.62 81 GLU A CA 1
ATOM 589 C C . GLU A 1 81 ? 12.004 -0.535 -13.230 1.00 96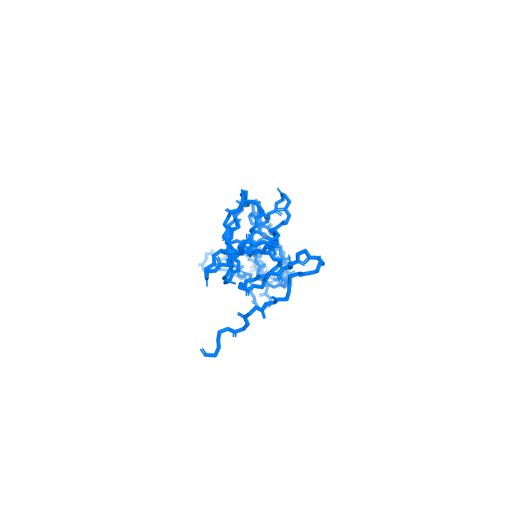.62 81 GLU A C 1
ATOM 591 O O . GLU A 1 81 ? 12.129 -1.618 -12.648 1.00 96.62 81 GLU A O 1
ATOM 596 N N . PRO A 1 82 ? 11.498 -0.464 -14.476 1.00 97.81 82 PRO A N 1
ATOM 597 C CA . PRO A 1 82 ? 11.108 -1.651 -15.227 1.00 97.81 82 PRO A CA 1
ATOM 598 C C . PRO A 1 82 ? 12.323 -2.513 -15.588 1.00 97.81 82 PRO A C 1
ATOM 600 O O . PRO A 1 82 ? 13.412 -2.012 -15.874 1.00 97.81 82 PRO A O 1
ATOM 603 N N . VAL A 1 83 ? 12.113 -3.826 -15.620 1.00 97.56 83 VAL A N 1
ATOM 604 C CA . VAL A 1 83 ? 13.114 -4.828 -15.989 1.00 97.56 83 VAL A CA 1
ATOM 605 C C . VAL A 1 83 ? 12.838 -5.326 -17.404 1.00 97.56 83 VAL A C 1
ATOM 607 O O . VAL A 1 83 ? 11.715 -5.692 -17.745 1.00 97.56 83 VAL A O 1
ATOM 610 N N . CYS A 1 84 ? 13.883 -5.359 -18.226 1.00 96.69 84 CYS A N 1
ATOM 611 C CA . CYS A 1 84 ? 13.864 -5.950 -19.558 1.00 96.69 84 CYS A CA 1
ATOM 612 C C . CYS A 1 84 ? 14.899 -7.079 -19.598 1.00 96.69 84 CYS A C 1
ATOM 614 O O . CYS A 1 84 ? 16.075 -6.827 -19.317 1.00 96.69 84 CYS A O 1
ATOM 616 N N . ASP A 1 85 ? 14.464 -8.293 -19.939 1.00 94.50 85 ASP A N 1
ATOM 617 C CA . ASP A 1 85 ? 15.329 -9.461 -20.114 1.00 94.50 85 ASP A CA 1
ATOM 618 C C . ASP A 1 85 ? 15.021 -10.164 -21.457 1.00 94.50 85 ASP A C 1
ATOM 620 O O . ASP A 1 85 ? 13.934 -10.721 -21.618 1.00 94.50 85 ASP A O 1
ATOM 624 N N . PRO A 1 86 ? 15.928 -10.115 -22.455 1.00 92.62 86 PRO A N 1
ATOM 625 C CA . PRO A 1 86 ? 17.251 -9.498 -22.398 1.00 92.62 86 PRO A CA 1
ATOM 626 C C . PRO A 1 86 ? 17.193 -7.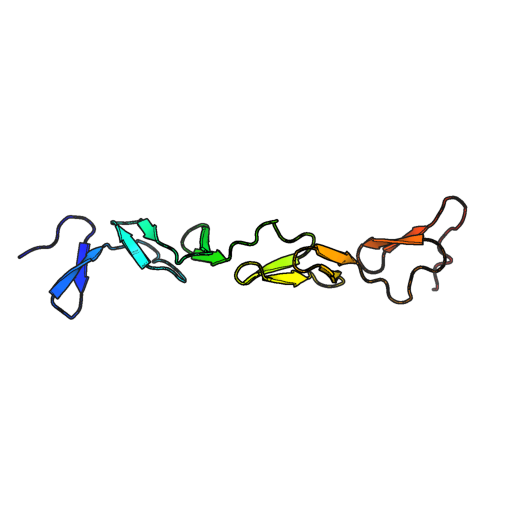960 -22.296 1.00 92.62 86 PRO A C 1
ATOM 628 O O . PRO A 1 86 ? 16.207 -7.337 -22.701 1.00 92.62 86 PRO A O 1
ATOM 631 N N . PRO A 1 87 ? 18.265 -7.313 -21.801 1.00 92.06 87 PRO A N 1
ATOM 632 C CA . PRO A 1 87 ? 18.328 -5.857 -21.722 1.00 92.06 87 PRO A CA 1
ATOM 633 C C . PRO A 1 87 ? 18.226 -5.203 -23.109 1.00 92.06 87 PRO A C 1
ATOM 635 O O . PRO A 1 87 ? 18.760 -5.707 -24.102 1.00 92.06 87 PRO A O 1
ATOM 638 N N . CYS A 1 88 ? 17.578 -4.035 -23.173 1.00 90.75 88 CYS A N 1
ATOM 639 C CA . CYS A 1 88 ? 17.412 -3.266 -2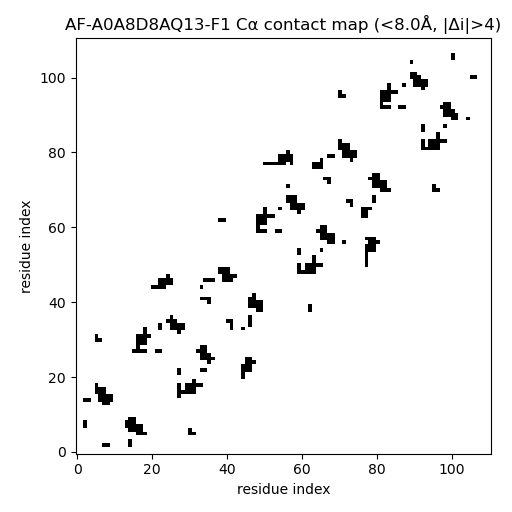4.408 1.00 90.75 88 CYS A CA 1
ATOM 640 C C . CYS A 1 88 ? 18.776 -2.879 -25.007 1.00 90.75 88 CYS A C 1
ATOM 642 O O . CYS A 1 88 ? 19.504 -2.071 -24.432 1.00 90.75 88 CYS A O 1
ATOM 644 N N . LYS A 1 89 ? 19.117 -3.406 -26.191 1.00 87.50 89 LYS A N 1
ATOM 645 C CA . LYS A 1 89 ? 20.421 -3.147 -26.834 1.00 87.50 89 LYS A CA 1
ATOM 646 C C . LYS A 1 89 ? 20.612 -1.684 -27.263 1.00 87.50 89 LYS A C 1
ATOM 648 O O . LYS A 1 89 ? 21.740 -1.204 -27.250 1.00 87.50 89 LYS A O 1
ATOM 653 N N . GLN A 1 90 ? 19.537 -0.992 -27.663 1.00 86.69 90 GLN A N 1
ATOM 654 C CA . GLN A 1 90 ? 19.568 0.389 -28.185 1.00 86.69 90 GLN A CA 1
ATOM 655 C C . GLN A 1 90 ? 18.279 1.171 -27.875 1.00 86.69 90 GLN A C 1
ATOM 657 O O . GLN A 1 90 ? 17.704 1.858 -28.720 1.00 86.69 90 GLN A O 1
ATOM 662 N N . GLY A 1 91 ? 17.804 1.046 -26.641 1.00 89.44 91 GLY A N 1
ATOM 663 C CA . GLY A 1 91 ? 16.581 1.697 -26.197 1.00 89.44 91 GLY A CA 1
ATOM 664 C C . GLY A 1 91 ? 16.531 1.840 -24.687 1.00 89.44 91 GLY A C 1
ATOM 665 O O . GLY A 1 91 ? 17.406 1.337 -23.980 1.00 89.44 91 GLY A O 1
ATOM 666 N N . LYS A 1 92 ? 15.507 2.529 -24.194 1.00 92.81 92 LYS A N 1
ATOM 667 C CA . LYS A 1 92 ? 15.214 2.609 -22.761 1.00 92.81 92 LYS A CA 1
ATOM 668 C C . LYS A 1 92 ? 14.155 1.566 -22.413 1.00 92.81 92 LYS A C 1
ATOM 670 O O . LYS A 1 92 ? 13.163 1.456 -23.122 1.00 92.81 92 LYS A O 1
ATOM 675 N N . CYS A 1 93 ? 14.337 0.826 -21.321 1.00 95.12 93 CYS A N 1
ATOM 676 C CA . CYS A 1 93 ? 13.255 0.007 -20.774 1.00 95.12 93 CYS A CA 1
ATOM 677 C C . CYS A 1 93 ? 12.201 0.965 -20.189 1.00 95.12 93 CYS A C 1
ATOM 679 O O . CYS A 1 93 ? 12.495 1.691 -19.237 1.00 95.12 93 CYS A O 1
ATOM 681 N N . ILE A 1 94 ? 11.026 1.052 -20.816 1.00 94.50 94 ILE A N 1
ATOM 682 C CA . ILE A 1 94 ? 9.948 1.983 -20.418 1.00 94.50 94 ILE A CA 1
ATOM 683 C C . ILE A 1 94 ? 8.804 1.281 -19.681 1.00 94.50 94 ILE A C 1
ATOM 685 O O . ILE A 1 94 ? 8.047 1.925 -18.962 1.00 94.50 94 ILE A O 1
ATOM 689 N N . ALA A 1 95 ? 8.710 -0.036 -19.837 1.00 95.56 95 ALA A N 1
ATOM 690 C CA . ALA A 1 95 ? 7.822 -0.937 -19.116 1.00 95.56 95 ALA A CA 1
ATOM 691 C C . ALA A 1 95 ? 8.468 -2.338 -19.109 1.00 95.56 95 ALA A C 1
ATOM 693 O O . ALA A 1 95 ? 9.424 -2.552 -19.866 1.00 95.56 95 ALA A O 1
ATOM 694 N N . PRO A 1 96 ? 7.998 -3.289 -18.282 1.00 96.88 96 PRO A N 1
AT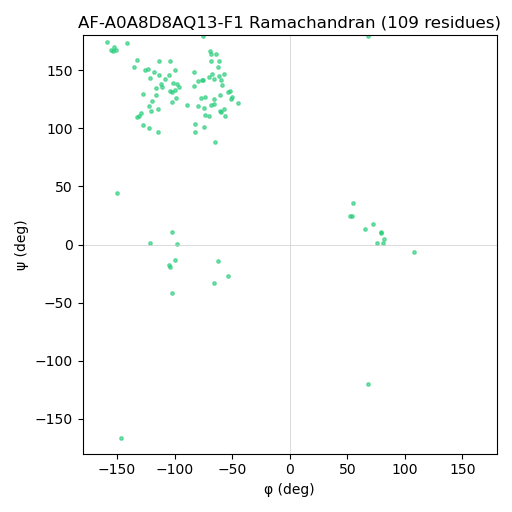OM 695 C CA . PRO A 1 96 ? 8.561 -4.634 -18.245 1.00 96.88 96 PRO A CA 1
ATOM 696 C C . PRO A 1 96 ? 8.653 -5.245 -19.647 1.00 96.88 96 PRO A C 1
ATOM 698 O O . PRO A 1 96 ? 7.668 -5.269 -20.388 1.00 96.88 96 PRO A O 1
ATOM 701 N N . ASN A 1 97 ? 9.852 -5.684 -20.029 1.00 95.00 97 ASN A N 1
ATOM 702 C CA . ASN A 1 97 ? 10.165 -6.233 -21.355 1.00 95.00 97 ASN A CA 1
ATOM 703 C C . ASN A 1 97 ? 9.747 -5.355 -22.555 1.00 95.00 97 ASN A C 1
ATOM 705 O O . ASN A 1 97 ? 9.566 -5.860 -23.661 1.00 95.00 97 ASN A O 1
ATOM 709 N N . THR A 1 98 ? 9.613 -4.040 -22.361 1.00 94.12 98 THR A N 1
ATOM 710 C CA . THR A 1 98 ? 9.232 -3.084 -23.408 1.00 94.12 98 THR A CA 1
ATOM 711 C C . THR A 1 98 ? 10.322 -2.032 -23.578 1.00 94.12 98 THR A C 1
ATOM 713 O O . THR A 1 98 ? 10.571 -1.216 -22.685 1.00 94.12 98 THR A O 1
ATOM 716 N N . CYS A 1 99 ? 10.958 -2.037 -24.748 1.00 93.19 99 CYS A N 1
ATOM 717 C CA . CYS A 1 99 ? 12.019 -1.102 -25.097 1.00 93.19 99 CYS A CA 1
ATOM 718 C C . CYS A 1 99 ? 11.478 0.041 -25.957 1.00 93.19 99 CYS A C 1
ATOM 720 O O . CYS A 1 99 ? 10.923 -0.193 -27.027 1.00 93.19 99 CYS A O 1
ATOM 722 N N . ASP A 1 100 ? 11.723 1.273 -25.529 1.00 91.62 100 ASP A N 1
ATOM 723 C CA . ASP A 1 100 ? 11.642 2.447 -26.391 1.00 91.62 100 ASP A CA 1
ATOM 724 C C . ASP A 1 100 ? 12.953 2.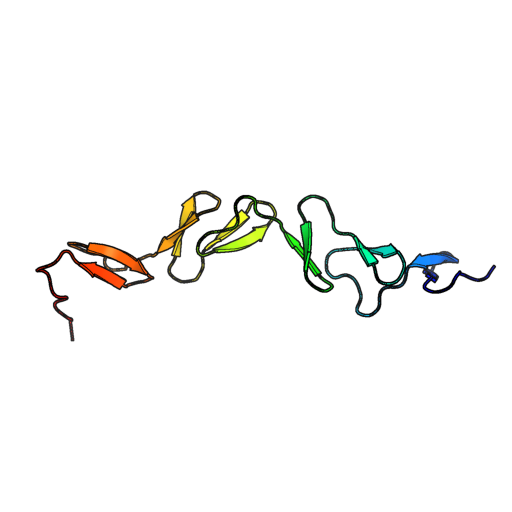570 -27.170 1.00 91.62 100 ASP A C 1
ATOM 726 O O . ASP A 1 100 ? 13.980 3.012 -26.639 1.00 91.62 100 ASP A O 1
ATOM 730 N N . CYS A 1 101 ? 12.949 2.067 -28.402 1.00 85.81 101 CYS A N 1
ATOM 731 C CA . CYS A 1 101 ? 14.092 2.123 -29.302 1.00 85.81 101 CYS A CA 1
ATOM 732 C C . CYS A 1 101 ? 14.247 3.532 -29.880 1.00 8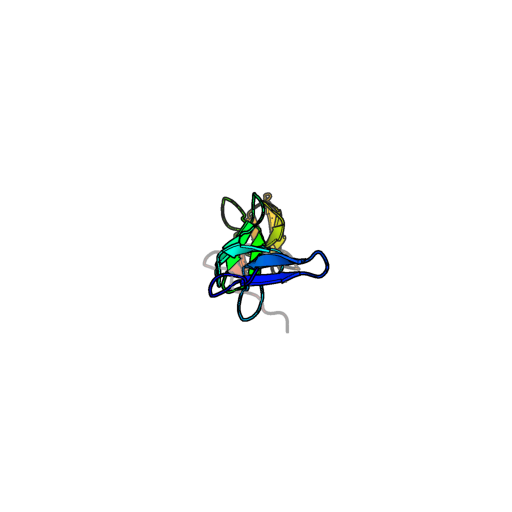5.81 101 CYS A C 1
ATOM 734 O O . CYS A 1 101 ? 13.274 4.198 -30.231 1.00 85.81 101 CYS A O 1
ATOM 736 N N . ARG A 1 102 ? 15.492 3.997 -30.030 1.00 77.62 102 ARG A N 1
ATOM 737 C CA . ARG A 1 102 ? 15.742 5.282 -30.702 1.00 77.62 102 ARG A CA 1
ATOM 738 C C . ARG A 1 102 ? 15.194 5.223 -32.135 1.00 77.62 102 ARG A C 1
ATOM 740 O O . ARG A 1 102 ? 15.330 4.193 -32.794 1.00 77.62 102 ARG A O 1
ATOM 747 N N . HIS A 1 103 ? 14.604 6.326 -32.614 1.00 65.38 103 HIS A N 1
ATOM 748 C CA . HIS A 1 103 ? 14.089 6.443 -33.986 1.00 65.38 103 HIS A CA 1
ATOM 749 C C . HIS A 1 103 ? 15.104 5.886 -35.001 1.00 65.38 103 HIS A C 1
ATOM 751 O O . HIS A 1 103 ? 16.242 6.352 -35.051 1.00 65.38 103 HIS A O 1
ATOM 757 N N . GLY A 1 104 ? 14.685 4.886 -35.784 1.00 62.00 104 GLY A N 1
ATOM 758 C CA . GLY A 1 104 ? 15.520 4.195 -36.775 1.00 62.00 104 GLY A CA 1
ATOM 759 C C . GLY A 1 104 ? 15.936 2.762 -36.413 1.00 62.00 104 GLY A C 1
ATOM 760 O O . GLY A 1 104 ? 16.492 2.078 -37.268 1.00 62.00 104 GLY A O 1
ATOM 761 N N . PHE A 1 105 ? 15.644 2.283 -35.200 1.00 59.12 105 PHE A N 1
ATOM 762 C CA . PHE A 1 105 ? 15.852 0.886 -34.807 1.00 59.12 105 PHE A CA 1
ATOM 763 C C . PHE A 1 105 ? 14.505 0.219 -34.529 1.00 59.12 105 PHE A C 1
ATOM 765 O O . PHE A 1 105 ? 13.944 0.360 -33.446 1.00 59.12 105 PHE A O 1
ATOM 772 N N . GLU A 1 106 ? 13.965 -0.489 -35.519 1.00 58.69 106 GLU A N 1
ATOM 773 C CA . GLU A 1 106 ? 12.802 -1.351 -35.316 1.00 58.69 106 GLU A CA 1
ATOM 774 C C . GLU A 1 106 ? 13.236 -2.644 -34.617 1.00 58.69 106 GLU A C 1
ATOM 776 O O . GLU A 1 106 ? 14.317 -3.186 -34.870 1.00 58.69 106 GLU A O 1
ATOM 781 N N . LEU A 1 107 ? 12.392 -3.129 -33.703 1.00 55.62 107 LEU A N 1
ATOM 782 C CA . LEU A 1 107 ? 12.554 -4.425 -33.057 1.00 55.62 107 LEU A CA 1
ATOM 783 C C . LEU A 1 107 ? 12.637 -5.498 -34.147 1.00 55.62 107 LEU A C 1
ATOM 785 O O . LEU A 1 107 ? 11.637 -5.805 -34.793 1.00 55.62 107 LEU A O 1
ATOM 789 N N . ALA A 1 108 ? 13.811 -6.101 -34.333 1.00 52.84 108 ALA A N 1
ATOM 790 C CA . ALA A 1 108 ? 13.897 -7.394 -34.995 1.00 52.84 108 ALA A CA 1
ATOM 791 C C . ALA A 1 108 ? 13.185 -8.401 -34.080 1.00 52.84 108 ALA A C 1
ATOM 793 O O . ALA A 1 108 ? 13.787 -8.956 -33.161 1.00 52.84 108 ALA A O 1
ATOM 794 N N . GLY A 1 109 ? 11.869 -8.535 -34.262 1.00 45.50 109 GLY A N 1
ATOM 795 C CA . GLY A 1 109 ? 11.047 -9.509 -33.565 1.00 45.50 109 GLY A CA 1
ATOM 796 C C . GLY A 1 109 ? 11.616 -10.893 -33.830 1.00 45.50 109 GLY A C 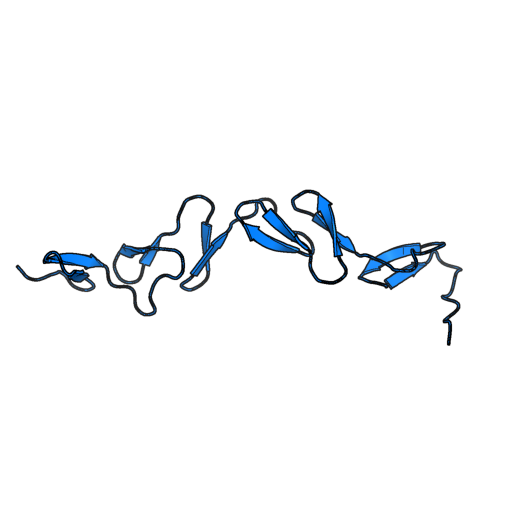1
ATOM 797 O O . GLY A 1 109 ? 11.686 -11.327 -34.978 1.00 45.50 109 GLY A O 1
ATOM 798 N N . ASN A 1 110 ? 12.071 -11.563 -32.777 1.00 44.53 110 ASN A N 1
ATOM 799 C CA . ASN A 1 110 ? 12.453 -12.957 -32.885 1.00 44.53 110 ASN A CA 1
ATOM 800 C C . ASN A 1 110 ? 11.176 -13.795 -32.779 1.00 44.53 110 ASN A C 1
ATOM 802 O O . ASN A 1 110 ? 10.609 -13.912 -31.691 1.00 44.53 110 ASN A O 1
ATOM 806 N N . SER A 1 111 ? 10.716 -14.294 -33.930 1.00 38.28 111 SER A N 1
ATOM 807 C CA . SER A 1 111 ? 9.820 -15.451 -34.006 1.00 38.28 111 SER A CA 1
ATOM 808 C C . SER A 1 111 ? 10.484 -16.697 -33.428 1.00 38.28 111 SER A C 1
ATOM 810 O O . SER A 1 111 ? 11.732 -16.746 -33.369 1.00 38.28 111 SER A O 1
#

Radius of gyration: 23.75 Å; Cα contacts (8 Å, |Δi|>4): 214; chains: 1; bounding box: 45×25×72 Å

InterPro domains:
  IPR000742 EGF-like domain [SM00181] (14-48)
  IPR000742 EGF-like domain [SM00181] (50-81)
  IPR000742 EGF-like domain [SM00181] (83-111)
  IPR009030 Growth factor receptor cysteine-rich domain superfamily [SSF57184] (2-72)
  IPR053255 Epidermal growth factor-like domain-containing protein [PTHR24047] (3-107)
  IPR057138 Platelet endothelial aggregation receptor 1-like, EGF domain [PF23301] (12-41)
  IPR057138 Platelet endothelial aggregation receptor 1-like, EGF domain [PF23301] (77-106)
  IPR060057 Epidermal growth factor-like protein, EGF domain [PF26673] (45-61)

Foldseek 3Di:
DDEPPQWDQDPVGDTAGDADVAAAQFHDPHHNDTDHDPQWDDDPRYTDGDAVVAAAQFDCRHRNATDHDPQWDDPDRRYTDGHAVVDDPAAGCPHRNDGPHDPPDDPPDDD